Protein AF-A0A183B5T0-F1 (afdb_monomer_lite)

Structure (mmCIF, N/CA/C/O backbone):
data_AF-A0A183B5T0-F1
#
_entry.id   AF-A0A183B5T0-F1
#
loop_
_atom_site.group_PDB
_atom_site.id
_atom_site.type_symbol
_atom_site.label_atom_id
_atom_site.label_alt_id
_atom_site.label_comp_id
_atom_site.label_asym_id
_atom_site.label_entity_id
_atom_site.label_seq_id
_atom_site.pdbx_PDB_ins_code
_atom_site.Cartn_x
_atom_site.Cartn_y
_atom_site.Cartn_z
_atom_site.occupancy
_atom_site.B_iso_or_equiv
_atom_site.auth_seq_id
_atom_site.auth_comp_id
_atom_site.auth_asym_id
_atom_site.auth_atom_id
_atom_site.pdbx_PDB_model_num
ATOM 1 N N . MET A 1 1 ? 1.070 -14.745 -24.511 1.00 36.59 1 MET A N 1
ATOM 2 C CA . MET A 1 1 ? 0.886 -15.651 -23.360 1.00 36.59 1 MET A CA 1
ATOM 3 C C . MET A 1 1 ? 2.239 -15.768 -22.675 1.00 36.59 1 MET A C 1
ATOM 5 O O . MET A 1 1 ? 2.877 -16.801 -22.786 1.00 36.59 1 MET A O 1
ATOM 9 N N . ASP A 1 2 ? 2.691 -14.693 -22.028 1.00 43.62 2 ASP A N 1
ATOM 10 C CA . ASP A 1 2 ? 3.878 -14.719 -21.168 1.00 43.62 2 ASP A CA 1
ATOM 11 C C . ASP A 1 2 ? 3.382 -14.673 -19.729 1.00 43.62 2 ASP A C 1
ATOM 13 O O . ASP A 1 2 ? 3.328 -13.631 -19.083 1.00 43.62 2 ASP A O 1
ATOM 17 N N . GLY A 1 3 ? 2.918 -15.829 -19.260 1.00 41.84 3 GLY A N 1
ATOM 18 C CA . GLY A 1 3 ? 2.805 -16.056 -17.832 1.00 41.84 3 GLY A CA 1
ATOM 19 C C . GLY A 1 3 ? 4.224 -16.159 -17.301 1.00 41.84 3 GLY A C 1
ATOM 20 O O . GLY A 1 3 ? 4.906 -17.149 -17.567 1.00 41.84 3 GLY A O 1
ATOM 21 N N . VAL A 1 4 ? 4.679 -15.127 -16.592 1.00 45.50 4 VAL A N 1
ATOM 22 C CA . VAL A 1 4 ? 5.877 -15.221 -15.759 1.00 45.50 4 VAL A CA 1
ATOM 23 C C . VAL A 1 4 ? 5.687 -16.443 -14.869 1.00 45.50 4 VAL A C 1
ATOM 25 O O . VAL A 1 4 ? 4.744 -16.519 -14.082 1.00 45.50 4 VAL A O 1
ATOM 28 N N . ALA A 1 5 ? 6.551 -17.440 -15.046 1.00 46.00 5 ALA A N 1
ATOM 29 C CA . ALA A 1 5 ? 6.583 -18.592 -14.169 1.00 46.00 5 ALA A CA 1
ATOM 30 C C . ALA A 1 5 ? 6.748 -18.079 -12.731 1.00 46.00 5 ALA A C 1
ATOM 32 O O . ALA A 1 5 ? 7.731 -17.392 -12.438 1.00 46.00 5 ALA A O 1
ATOM 33 N N . MET A 1 6 ? 5.805 -18.426 -11.849 1.00 49.47 6 MET A N 1
ATOM 34 C CA . MET A 1 6 ? 5.835 -18.217 -10.390 1.00 49.47 6 MET A CA 1
ATOM 35 C C . MET A 1 6 ? 6.962 -19.043 -9.731 1.00 49.47 6 MET A C 1
ATOM 37 O O . MET A 1 6 ? 6.745 -19.830 -8.818 1.00 49.47 6 MET A O 1
ATOM 41 N N . GLY A 1 7 ? 8.173 -18.943 -10.271 1.00 45.94 7 GLY A N 1
ATOM 42 C CA . GLY A 1 7 ? 9.347 -19.738 -9.926 1.00 45.94 7 GLY A CA 1
ATOM 43 C C . GLY A 1 7 ? 10.667 -19.080 -10.331 1.00 45.94 7 GLY A C 1
ATOM 44 O O . GLY A 1 7 ? 11.726 -19.636 -10.054 1.00 45.94 7 GLY A O 1
ATOM 45 N N . SER A 1 8 ? 10.638 -17.897 -10.959 1.00 54.25 8 SER A N 1
ATOM 46 C CA . SER A 1 8 ? 11.842 -17.078 -11.089 1.00 54.25 8 SER A CA 1
ATOM 47 C C . SER A 1 8 ? 12.078 -16.325 -9.773 1.00 54.25 8 SER A C 1
ATOM 49 O O . SER A 1 8 ? 11.241 -15.496 -9.407 1.00 54.25 8 SER A O 1
ATOM 51 N N . PRO A 1 9 ? 13.211 -16.530 -9.073 1.00 57.84 9 PRO A N 1
ATOM 52 C CA . PRO A 1 9 ? 13.530 -15.808 -7.834 1.00 57.84 9 PRO A CA 1
ATOM 53 C C . PRO A 1 9 ? 13.698 -14.292 -8.046 1.00 57.84 9 PRO A C 1
ATOM 55 O O . PRO A 1 9 ? 13.857 -13.544 -7.087 1.00 57.84 9 PRO A O 1
ATOM 58 N N . LEU A 1 10 ? 13.678 -13.833 -9.303 1.00 66.62 10 LEU A N 1
ATOM 59 C CA . LEU A 1 10 ? 13.857 -12.436 -9.681 1.00 66.62 10 LEU A CA 1
ATOM 60 C C . LEU A 1 10 ? 12.557 -11.626 -9.684 1.00 66.62 10 LEU A C 1
ATOM 62 O O . LEU A 1 10 ? 12.643 -10.411 -9.582 1.00 66.62 10 LEU A O 1
ATOM 66 N N . GLY A 1 11 ? 11.380 -12.252 -9.795 1.00 72.31 11 GLY A N 1
ATOM 67 C CA . GLY A 1 11 ? 10.101 -11.526 -9.842 1.00 72.31 11 GLY A CA 1
ATOM 68 C C . GLY A 1 11 ? 9.856 -10.686 -8.580 1.00 72.31 11 GLY A C 1
ATOM 69 O O . GLY A 1 11 ? 9.790 -9.461 -8.686 1.00 72.31 11 GLY A O 1
ATOM 70 N N . PRO A 1 12 ? 9.839 -11.312 -7.387 1.00 71.69 12 PRO A N 1
ATOM 71 C CA . PRO A 1 12 ? 9.678 -10.596 -6.119 1.00 71.69 12 PRO A CA 1
ATOM 72 C C . PRO A 1 12 ? 10.800 -9.585 -5.847 1.00 71.69 12 PRO A C 1
ATOM 74 O O . PRO A 1 12 ? 10.547 -8.492 -5.355 1.00 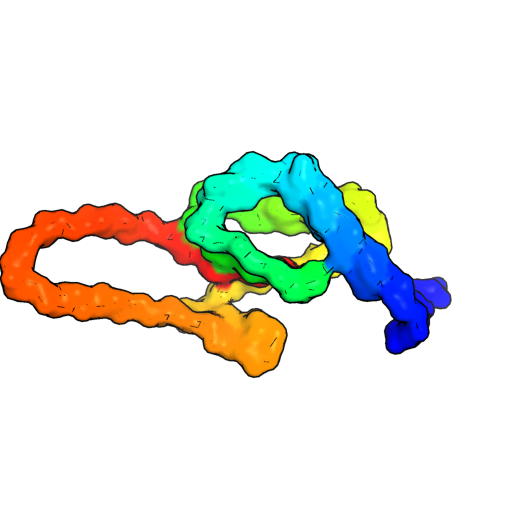71.69 12 PRO A O 1
ATOM 77 N N . LEU A 1 13 ? 12.045 -9.911 -6.220 1.00 77.81 13 LEU A N 1
ATOM 78 C CA . LEU A 1 13 ? 13.181 -8.997 -6.055 1.00 77.81 13 LEU A CA 1
ATOM 79 C C . LEU A 1 13 ? 13.030 -7.737 -6.918 1.00 77.81 13 LEU A C 1
ATOM 81 O O . LEU A 1 13 ? 13.326 -6.633 -6.469 1.00 77.81 13 LEU A O 1
ATOM 85 N N . LEU A 1 14 ? 12.593 -7.897 -8.167 1.00 76.56 14 LEU A N 1
ATOM 86 C CA . LEU A 1 14 ? 12.351 -6.771 -9.059 1.00 76.56 14 LEU A CA 1
ATOM 87 C C . LEU A 1 14 ? 11.190 -5.919 -8.545 1.00 76.56 14 LEU A C 1
ATOM 89 O O . LEU A 1 14 ? 11.346 -4.703 -8.489 1.00 76.56 14 LEU A O 1
ATOM 93 N N . ALA A 1 15 ? 10.084 -6.535 -8.115 1.00 76.19 15 ALA A N 1
ATOM 94 C CA . ALA A 1 15 ? 8.955 -5.824 -7.514 1.00 76.19 15 ALA A CA 1
ATOM 95 C C . ALA A 1 15 ? 9.394 -4.984 -6.299 1.00 76.19 15 ALA A C 1
ATOM 97 O O . ALA A 1 15 ? 9.116 -3.786 -6.255 1.00 76.19 15 ALA A O 1
ATOM 98 N N . ASP A 1 16 ? 10.185 -5.564 -5.390 1.00 81.25 16 ASP A N 1
ATOM 99 C CA . ASP A 1 16 ? 10.738 -4.864 -4.223 1.00 81.25 16 ASP A CA 1
ATOM 100 C C . ASP A 1 16 ? 11.617 -3.660 -4.621 1.00 81.25 16 ASP A C 1
ATOM 102 O O . ASP A 1 16 ? 11.469 -2.557 -4.086 1.00 81.25 16 ASP A O 1
ATOM 106 N N . ILE A 1 17 ? 12.492 -3.825 -5.621 1.00 83.38 17 ILE A N 1
ATOM 107 C CA . ILE A 1 17 ? 13.328 -2.729 -6.140 1.00 83.38 17 ILE A CA 1
ATOM 108 C C . ILE A 1 17 ? 12.470 -1.627 -6.785 1.00 83.38 17 ILE A C 1
ATOM 110 O O . ILE A 1 17 ? 12.769 -0.440 -6.615 1.00 83.38 17 ILE A O 1
ATOM 114 N N . PHE A 1 18 ? 11.418 -1.991 -7.523 1.00 80.81 18 PHE A N 1
ATOM 115 C CA . PHE A 1 18 ? 10.532 -1.031 -8.186 1.00 80.81 18 PHE A CA 1
ATOM 116 C C . PHE A 1 18 ? 9.737 -0.202 -7.179 1.00 80.81 18 PHE A C 1
ATOM 118 O O . PHE A 1 18 ? 9.750 1.030 -7.268 1.00 80.81 18 PHE A O 1
ATOM 125 N N . VAL A 1 19 ? 9.128 -0.852 -6.187 1.00 82.50 19 VAL A N 1
ATOM 126 C CA . VAL A 1 19 ? 8.409 -0.173 -5.102 1.00 82.50 19 VAL A CA 1
ATOM 127 C C . VAL A 1 19 ? 9.357 0.759 -4.342 1.00 82.50 19 VAL A C 1
ATOM 129 O O . VAL A 1 19 ? 9.068 1.947 -4.200 1.00 82.50 19 VAL A O 1
ATOM 132 N N . ALA A 1 20 ? 10.562 0.295 -3.990 1.00 86.19 20 ALA A N 1
ATOM 133 C CA . ALA A 1 20 ? 11.558 1.132 -3.317 1.00 86.19 20 ALA A CA 1
ATOM 134 C C . ALA A 1 20 ? 11.990 2.360 -4.146 1.00 86.19 20 ALA A C 1
ATOM 136 O O . ALA A 1 20 ? 12.306 3.420 -3.595 1.00 86.19 20 ALA A O 1
ATOM 137 N N . LYS A 1 21 ? 12.027 2.248 -5.479 1.00 86.31 21 LYS A N 1
ATOM 138 C CA . LYS A 1 21 ? 12.337 3.375 -6.373 1.00 86.31 21 LYS A CA 1
ATOM 139 C C . LYS A 1 21 ? 11.191 4.390 -6.416 1.00 86.31 21 LYS A C 1
ATOM 141 O O . LYS A 1 21 ? 11.452 5.597 -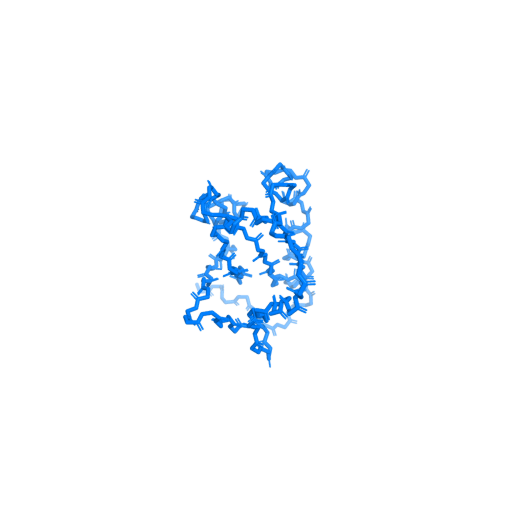6.412 1.00 86.31 21 LYS A O 1
ATOM 146 N N . LEU A 1 22 ? 9.947 3.920 -6.446 1.00 82.38 22 LEU A N 1
ATOM 147 C CA . LEU A 1 22 ? 8.749 4.760 -6.414 1.00 82.38 22 LEU A CA 1
ATOM 148 C C . LEU A 1 22 ? 8.634 5.566 -5.126 1.00 82.38 22 LEU A C 1
ATOM 150 O O . LEU A 1 22 ? 8.438 6.783 -5.175 1.00 82.38 22 LEU A O 1
ATOM 154 N N . GLU A 1 23 ? 8.829 4.895 -3.993 1.00 86.06 23 GLU A N 1
ATOM 155 C CA . GLU A 1 23 ? 8.840 5.499 -2.658 1.00 86.06 23 GLU A CA 1
ATOM 156 C C . GLU A 1 23 ? 9.818 6.670 -2.572 1.00 86.06 23 GLU A C 1
ATOM 158 O O . GLU A 1 23 ? 9.501 7.725 -2.033 1.00 86.06 23 GLU A O 1
ATOM 163 N N . ARG A 1 24 ? 11.011 6.503 -3.150 1.00 86.75 24 ARG A N 1
ATOM 164 C CA . ARG A 1 24 ? 12.070 7.523 -3.140 1.00 86.75 24 ARG A CA 1
ATOM 165 C C . ARG A 1 24 ? 11.887 8.619 -4.187 1.00 86.75 24 ARG A C 1
ATOM 167 O O . ARG A 1 24 ? 12.679 9.557 -4.210 1.00 86.75 24 ARG A O 1
ATOM 174 N N . SER A 1 25 ? 10.903 8.494 -5.075 1.00 85.06 25 SER A N 1
ATOM 175 C CA . SER A 1 25 ? 10.673 9.435 -6.171 1.00 85.06 25 SER A CA 1
ATOM 176 C C . SER A 1 25 ? 9.250 9.989 -6.131 1.00 85.06 25 SER A C 1
ATOM 178 O O . SER A 1 25 ? 8.974 10.884 -5.330 1.00 85.06 25 SER A O 1
ATOM 180 N N . LYS A 1 26 ? 8.351 9.465 -6.971 1.00 80.19 26 LYS A N 1
ATOM 181 C CA . LYS A 1 26 ? 6.995 9.985 -7.192 1.00 80.19 26 LYS A CA 1
ATOM 182 C C . LYS A 1 26 ? 6.127 9.959 -5.937 1.00 80.19 26 LYS A C 1
ATOM 184 O O . LYS A 1 26 ? 5.266 10.818 -5.795 1.00 80.19 26 LYS A O 1
ATOM 189 N N . LEU A 1 27 ? 6.360 9.002 -5.039 1.00 81.94 27 LEU A N 1
ATOM 190 C CA . LEU A 1 27 ? 5.539 8.816 -3.843 1.00 81.94 27 LEU A CA 1
ATOM 191 C C . LEU A 1 27 ? 6.142 9.420 -2.578 1.00 81.94 27 LEU A C 1
ATOM 193 O O . LEU A 1 27 ? 5.466 9.421 -1.559 1.00 81.94 27 LEU A O 1
ATOM 197 N N . SER A 1 28 ? 7.358 9.967 -2.627 1.00 86.00 28 SER A N 1
ATOM 198 C CA . SER A 1 28 ? 8.052 10.496 -1.440 1.00 86.00 28 SER A CA 1
ATOM 199 C C . SER A 1 28 ? 7.195 11.494 -0.652 1.00 86.00 28 SER A C 1
ATOM 201 O O . SER A 1 28 ? 6.895 11.271 0.517 1.00 86.00 28 SER A O 1
ATOM 203 N N . GLN A 1 29 ? 6.704 12.535 -1.327 1.00 84.25 29 GLN A N 1
ATOM 204 C CA . GLN A 1 29 ? 5.844 13.559 -0.723 1.00 84.25 29 GLN A CA 1
ATOM 205 C C . GLN A 1 29 ? 4.492 13.005 -0.272 1.00 84.25 29 GLN A C 1
ATOM 207 O O . GLN A 1 29 ? 3.956 13.426 0.749 1.00 84.25 29 GLN A O 1
ATOM 212 N N . THR A 1 30 ? 3.926 12.063 -1.030 1.00 82.75 30 THR A N 1
ATOM 213 C CA . THR A 1 30 ? 2.660 11.427 -0.663 1.00 82.75 30 THR A CA 1
ATOM 214 C C . THR A 1 30 ? 2.825 10.609 0.610 1.00 82.75 30 THR A C 1
ATOM 216 O O . THR A 1 30 ? 2.015 10.757 1.514 1.00 82.75 30 THR A O 1
ATOM 219 N N . ILE A 1 31 ? 3.888 9.806 0.709 1.00 84.75 31 ILE A N 1
ATOM 220 C CA . ILE A 1 31 ? 4.197 8.958 1.866 1.00 84.75 31 ILE A CA 1
ATOM 221 C C . ILE A 1 31 ? 4.434 9.801 3.119 1.00 84.75 31 ILE A C 1
ATOM 223 O O . ILE A 1 31 ? 3.938 9.444 4.184 1.00 84.75 31 ILE A O 1
ATOM 227 N N . GLU A 1 32 ? 5.123 10.936 2.995 1.00 85.31 32 GLU A N 1
ATOM 228 C CA . GLU A 1 32 ? 5.307 11.892 4.097 1.00 85.31 32 GLU A CA 1
ATOM 229 C C . GLU A 1 32 ? 3.980 12.468 4.622 1.00 85.31 32 GLU A C 1
ATOM 231 O O . GLU A 1 32 ? 3.883 12.818 5.799 1.00 85.31 32 GLU A O 1
ATOM 236 N N . GLY A 1 33 ? 2.954 12.555 3.769 1.00 82.62 33 GLY A N 1
ATOM 237 C CA . GLY A 1 33 ? 1.608 12.999 4.133 1.00 82.62 33 GLY A CA 1
ATOM 238 C C . GLY A 1 33 ? 0.721 11.917 4.757 1.00 82.62 33 GLY A C 1
ATOM 239 O O . GLY A 1 33 ? -0.335 12.240 5.310 1.00 82.62 33 GLY A O 1
ATOM 240 N N . LEU A 1 34 ? 1.124 10.644 4.694 1.00 84.88 34 LEU A N 1
ATOM 241 C CA . LEU A 1 34 ? 0.362 9.534 5.264 1.00 84.88 34 LEU A CA 1
ATOM 242 C C . LEU A 1 34 ? 0.505 9.509 6.786 1.00 84.88 34 LEU A C 1
ATOM 244 O O . LEU A 1 34 ? 1.578 9.726 7.344 1.00 84.88 34 LEU A O 1
ATOM 248 N N . ALA A 1 35 ? -0.578 9.155 7.478 1.00 86.06 35 ALA A N 1
ATOM 249 C CA . ALA A 1 35 ? -0.530 8.936 8.921 1.00 86.06 35 ALA A CA 1
ATOM 250 C C . ALA A 1 35 ? 0.316 7.702 9.275 1.00 86.06 35 ALA A C 1
ATOM 252 O O . ALA A 1 35 ? 0.920 7.637 10.347 1.00 86.06 35 ALA A O 1
ATOM 253 N N . HIS A 1 36 ? 0.345 6.712 8.381 1.00 87.38 36 HIS A N 1
ATOM 254 C CA . HIS A 1 36 ? 1.196 5.539 8.504 1.00 87.38 36 HIS A CA 1
ATOM 255 C C . HIS A 1 36 ? 1.504 4.944 7.130 1.00 87.38 36 HIS A C 1
ATOM 257 O O . HIS A 1 36 ? 0.632 4.910 6.263 1.00 87.38 36 HIS A O 1
ATOM 263 N N . TYR A 1 37 ? 2.714 4.417 6.969 1.00 89.56 37 TYR A N 1
ATOM 264 C CA . TYR A 1 37 ? 3.152 3.685 5.788 1.00 89.56 37 TYR A CA 1
ATOM 265 C C . TYR A 1 37 ? 4.053 2.525 6.216 1.00 89.56 37 TYR A C 1
ATOM 267 O O . TYR A 1 37 ? 4.980 2.709 7.008 1.00 89.56 37 TYR A O 1
ATOM 275 N N . SER A 1 38 ? 3.779 1.333 5.702 1.00 88.56 38 SER A N 1
ATOM 276 C CA . SER A 1 38 ? 4.569 0.126 5.910 1.00 88.56 38 SER A CA 1
ATOM 277 C C . SER A 1 38 ? 4.474 -0.760 4.674 1.00 88.56 38 SER A C 1
ATOM 279 O O . SER A 1 38 ? 3.508 -0.676 3.919 1.00 88.56 38 SER A O 1
ATOM 281 N N . ARG A 1 39 ? 5.471 -1.616 4.464 1.00 88.25 39 ARG A N 1
ATOM 282 C CA . ARG A 1 39 ? 5.500 -2.537 3.330 1.00 88.25 39 ARG A CA 1
ATOM 283 C C . ARG A 1 39 ? 6.101 -3.878 3.711 1.00 88.25 39 ARG A C 1
ATOM 285 O O . ARG A 1 39 ? 7.014 -3.941 4.539 1.00 88.25 39 ARG A O 1
ATOM 292 N N . TYR A 1 40 ? 5.624 -4.925 3.061 1.00 86.06 40 TYR A N 1
ATOM 293 C CA . TYR A 1 40 ? 6.148 -6.276 3.123 1.00 86.06 40 TYR A CA 1
ATOM 294 C C . TYR A 1 40 ? 6.373 -6.766 1.690 1.00 86.06 40 TYR A C 1
ATOM 296 O O . TYR A 1 40 ? 5.432 -7.154 1.020 1.00 86.06 40 TYR A O 1
ATOM 304 N N . MET A 1 41 ? 7.620 -6.723 1.211 1.00 82.88 41 MET A N 1
ATOM 305 C CA . MET A 1 41 ? 7.944 -6.940 -0.208 1.00 82.88 41 MET A CA 1
ATOM 306 C C . MET A 1 41 ? 7.120 -6.013 -1.124 1.00 82.88 41 MET A C 1
ATOM 308 O O . MET A 1 41 ? 7.336 -4.798 -1.095 1.00 82.88 41 MET A O 1
ATOM 312 N N . ASP A 1 42 ? 6.217 -6.582 -1.913 1.00 79.31 42 ASP A N 1
ATOM 313 C CA . ASP A 1 42 ? 5.281 -5.936 -2.830 1.00 79.31 42 ASP A CA 1
ATOM 314 C C . ASP A 1 42 ? 3.967 -5.494 -2.163 1.00 79.31 42 ASP A C 1
ATOM 316 O O . ASP A 1 42 ? 3.322 -4.575 -2.664 1.00 79.31 42 ASP A O 1
ATOM 320 N N . ASP A 1 43 ? 3.617 -6.046 -0.997 1.00 85.75 43 ASP A N 1
ATOM 321 C CA . ASP A 1 43 ? 2.434 -5.650 -0.232 1.00 85.75 43 ASP A CA 1
ATOM 322 C C . ASP A 1 43 ? 2.656 -4.335 0.522 1.00 85.75 43 ASP A C 1
ATOM 324 O O . ASP A 1 43 ? 3.519 -4.225 1.399 1.00 85.75 43 ASP A O 1
ATOM 328 N N . ILE A 1 44 ? 1.818 -3.336 0.261 1.00 89.00 44 ILE A N 1
ATOM 329 C CA . ILE A 1 44 ? 1.894 -2.026 0.915 1.00 89.00 44 ILE A CA 1
ATOM 330 C C . ILE A 1 44 ? 0.687 -1.843 1.822 1.00 89.00 44 ILE A C 1
ATOM 332 O O . ILE A 1 44 ? -0.451 -2.091 1.432 1.00 89.00 44 ILE A O 1
ATOM 336 N N . PHE A 1 45 ? 0.934 -1.343 3.025 1.00 90.44 45 PHE A N 1
ATOM 337 C CA . PHE A 1 45 ? -0.075 -0.972 4.002 1.00 90.44 45 PHE A CA 1
ATOM 338 C C . PHE A 1 45 ? 0.078 0.500 4.368 1.00 90.44 45 PHE A C 1
ATOM 340 O O . PHE A 1 45 ? 1.154 0.947 4.774 1.00 90.44 45 PHE A O 1
ATOM 347 N N . CYS A 1 46 ? -1.004 1.266 4.290 1.00 90.06 46 CYS A N 1
ATOM 348 C CA . CYS A 1 46 ? -0.980 2.646 4.737 1.00 90.06 46 CYS A CA 1
ATOM 349 C C . CYS A 1 46 ? -2.279 3.105 5.394 1.00 90.06 46 CYS A C 1
ATOM 351 O O . CYS A 1 46 ? -3.364 2.558 5.195 1.00 90.06 46 CYS A O 1
ATOM 353 N N . VAL A 1 47 ? -2.142 4.148 6.206 1.00 88.38 47 VAL A N 1
ATOM 354 C CA . VAL A 1 47 ? -3.261 4.883 6.788 1.00 88.38 47 VAL A CA 1
ATOM 355 C C . VAL A 1 47 ? -3.190 6.294 6.246 1.00 88.38 47 VAL A C 1
ATOM 357 O O . VAL A 1 47 ? -2.196 6.996 6.441 1.00 88.38 47 VAL A O 1
ATOM 360 N N . THR A 1 48 ? -4.249 6.708 5.568 1.00 86.50 48 THR A N 1
ATOM 361 C CA . THR A 1 48 ? -4.327 8.012 4.919 1.00 86.50 48 THR A CA 1
ATOM 362 C C . THR A 1 48 ? -5.551 8.779 5.384 1.00 86.50 48 THR A C 1
ATOM 364 O O . THR A 1 48 ? -6.525 8.177 5.826 1.00 86.50 48 THR A O 1
ATOM 367 N N . ASP A 1 49 ? -5.526 10.106 5.333 1.00 80.81 49 ASP A N 1
ATOM 368 C CA . ASP A 1 49 ? -6.742 10.893 5.521 1.00 80.81 49 ASP A CA 1
ATOM 369 C C . ASP A 1 49 ? -7.559 10.958 4.219 1.00 80.81 49 ASP A C 1
ATOM 371 O O . ASP A 1 49 ? -7.072 10.647 3.133 1.00 80.81 49 ASP A O 1
ATOM 375 N N . ARG A 1 50 ? -8.823 11.392 4.296 1.00 66.44 50 ARG A N 1
ATOM 376 C CA . ARG A 1 50 ? -9.661 11.574 3.092 1.00 66.44 50 ARG A CA 1
ATOM 377 C C . ARG A 1 50 ? -9.121 12.603 2.081 1.00 66.44 50 ARG A C 1
ATOM 379 O O . ARG A 1 50 ? -9.751 12.782 1.043 1.00 66.44 50 ARG A O 1
ATOM 386 N N . LYS A 1 51 ? -8.034 13.328 2.377 1.00 63.09 51 LYS A N 1
ATOM 387 C CA . LYS A 1 51 ? -7.481 14.346 1.469 1.00 63.09 51 LYS A CA 1
ATOM 388 C C . LYS A 1 51 ? -6.576 13.744 0.405 1.00 63.09 51 LYS A C 1
ATOM 390 O O . LYS A 1 51 ? -6.416 14.356 -0.646 1.00 63.09 51 LYS A O 1
ATOM 395 N N . HIS A 1 52 ? -5.989 12.582 0.669 1.00 68.25 52 HIS A N 1
ATOM 396 C CA . HIS A 1 52 ? -5.160 11.910 -0.316 1.00 68.25 52 HIS A CA 1
ATOM 397 C C . HIS A 1 52 ? -6.039 11.131 -1.289 1.00 68.25 52 HIS A C 1
ATOM 399 O O . HIS A 1 52 ? -6.863 10.305 -0.890 1.00 68.25 52 HIS A O 1
ATOM 405 N N . ASP A 1 53 ? -5.843 11.385 -2.579 1.00 80.38 53 ASP A N 1
ATOM 406 C CA . ASP A 1 53 ? -6.515 10.636 -3.626 1.00 80.38 53 ASP A CA 1
ATOM 407 C C . ASP A 1 53 ? -5.859 9.254 -3.767 1.00 80.38 53 ASP A C 1
ATOM 409 O O . ASP A 1 53 ? -4.809 9.082 -4.387 1.00 80.38 53 ASP A O 1
ATOM 413 N N . ILE A 1 54 ? -6.487 8.252 -3.150 1.00 83.88 54 ILE A N 1
ATOM 414 C CA . ILE A 1 54 ? -6.062 6.849 -3.203 1.00 83.88 54 ILE A CA 1
ATOM 415 C C . ILE A 1 54 ? -5.938 6.364 -4.658 1.00 83.88 54 ILE A C 1
ATOM 417 O O . ILE A 1 54 ? -5.037 5.583 -4.964 1.00 83.88 54 ILE A O 1
ATOM 421 N N . GLN A 1 55 ? -6.803 6.839 -5.563 1.00 85.31 55 GLN A N 1
ATOM 422 C CA . GLN A 1 55 ? -6.744 6.472 -6.980 1.00 85.31 55 GLN A CA 1
ATOM 423 C C . GLN A 1 55 ? -5.545 7.116 -7.670 1.00 85.31 55 GLN A C 1
ATOM 425 O O . GLN A 1 55 ? -4.900 6.479 -8.496 1.00 85.31 55 GLN A O 1
ATOM 430 N N . GLN A 1 56 ? -5.189 8.346 -7.298 1.00 84.06 56 GLN A N 1
ATOM 431 C CA . GLN A 1 56 ? -3.966 8.972 -7.793 1.00 84.06 56 GLN A CA 1
ATOM 432 C C . GLN A 1 56 ? -2.725 8.179 -7.365 1.00 84.06 56 GLN A C 1
ATOM 434 O O . GLN A 1 56 ? -1.849 7.935 -8.190 1.00 84.06 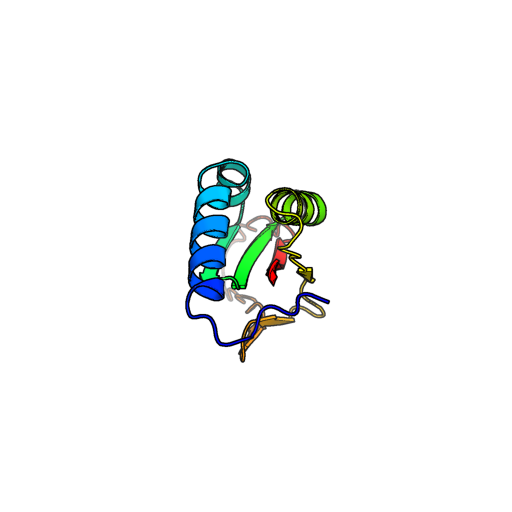56 GLN A O 1
ATOM 439 N N . ILE A 1 57 ? -2.666 7.735 -6.106 1.00 82.06 57 ILE A N 1
ATOM 440 C CA . ILE A 1 57 ? -1.566 6.898 -5.607 1.00 82.06 57 ILE A CA 1
ATOM 441 C C . ILE A 1 57 ? -1.499 5.582 -6.393 1.00 82.06 57 ILE A C 1
ATOM 443 O O . ILE A 1 57 ? -0.430 5.217 -6.876 1.00 82.06 57 ILE A O 1
ATOM 447 N N . LEU A 1 58 ? -2.640 4.912 -6.584 1.00 86.88 58 LEU A N 1
ATOM 448 C CA . LEU A 1 58 ? -2.740 3.688 -7.384 1.00 86.88 58 LEU A CA 1
ATOM 449 C C . LEU A 1 58 ? -2.235 3.890 -8.819 1.00 86.88 58 LEU A C 1
ATOM 451 O O . LEU A 1 58 ? -1.477 3.073 -9.335 1.00 86.88 58 LEU A O 1
ATOM 455 N N . ASN A 1 59 ? -2.632 4.990 -9.457 1.00 86.44 59 ASN A N 1
ATOM 456 C CA . ASN A 1 59 ? -2.201 5.308 -10.814 1.00 86.44 59 ASN A CA 1
ATOM 457 C C . ASN A 1 59 ? -0.686 5.519 -10.878 1.00 86.44 59 ASN A C 1
ATOM 459 O O . ASN A 1 59 ? -0.050 4.998 -11.785 1.00 86.44 59 ASN A O 1
ATOM 463 N N . LEU A 1 60 ? -0.088 6.197 -9.893 1.00 83.06 60 LEU A N 1
ATOM 464 C CA . LEU A 1 60 ? 1.367 6.373 -9.833 1.00 83.06 60 LEU A CA 1
ATOM 465 C C . LEU A 1 60 ? 2.112 5.036 -9.715 1.00 83.06 60 LEU A C 1
ATOM 467 O O . LEU A 1 60 ? 3.171 4.889 -10.323 1.00 83.06 60 LEU A O 1
ATOM 471 N N . PHE A 1 61 ? 1.560 4.069 -8.975 1.00 80.94 61 PHE A N 1
ATOM 472 C CA . PHE A 1 61 ? 2.098 2.707 -8.914 1.00 80.94 61 PHE A CA 1
ATOM 473 C C . PHE A 1 61 ? 2.004 1.990 -10.269 1.00 80.94 61 PHE A C 1
ATOM 475 O O . PHE A 1 61 ? 2.991 1.422 -10.738 1.00 80.94 61 PHE A O 1
ATOM 482 N N . ASN A 1 62 ? 0.846 2.072 -10.926 1.00 84.19 62 ASN A N 1
ATOM 483 C CA . ASN A 1 62 ? 0.586 1.421 -12.214 1.00 84.19 62 ASN A CA 1
ATOM 484 C C . ASN A 1 62 ? 1.297 2.082 -13.410 1.00 84.19 62 ASN A C 1
ATOM 486 O O . ASN A 1 62 ? 1.535 1.439 -14.431 1.00 84.19 62 ASN A O 1
ATOM 490 N N . GLU A 1 63 ? 1.672 3.357 -13.304 1.00 82.56 63 GLU A N 1
ATOM 491 C CA . GLU A 1 63 ? 2.384 4.089 -14.358 1.00 82.56 63 GLU A CA 1
ATOM 492 C C . GLU A 1 63 ? 3.858 3.689 -14.506 1.00 82.56 63 GLU A C 1
ATOM 494 O O . GLU A 1 63 ? 4.476 4.011 -15.522 1.00 82.56 63 GLU A O 1
ATOM 499 N N . GLU A 1 64 ? 4.461 3.024 -13.517 1.00 74.19 64 GLU A N 1
ATOM 500 C CA . GLU A 1 64 ? 5.893 2.713 -13.587 1.00 74.19 64 GLU A CA 1
ATOM 501 C C . GLU A 1 64 ? 6.241 1.629 -14.590 1.00 74.19 64 GLU A C 1
ATOM 503 O O . GLU A 1 64 ? 7.290 1.711 -15.236 1.00 74.19 64 GLU A O 1
ATOM 508 N N . HIS A 1 65 ? 5.415 0.587 -14.692 1.00 71.31 65 HIS A N 1
ATOM 509 C CA . HIS A 1 65 ? 5.717 -0.523 -15.577 1.00 71.31 65 HIS A CA 1
ATOM 510 C C . HIS A 1 65 ? 4.446 -1.221 -16.079 1.00 71.31 65 HIS A C 1
ATOM 512 O O . HIS A 1 65 ? 3.674 -1.710 -15.263 1.00 71.31 65 HIS A O 1
ATOM 518 N N . PRO A 1 66 ? 4.273 -1.407 -17.403 1.00 71.25 66 PRO A N 1
ATOM 519 C CA . PRO A 1 66 ? 3.084 -2.048 -17.982 1.00 71.25 66 PRO A CA 1
ATOM 520 C C . PRO A 1 66 ? 2.819 -3.492 -17.530 1.00 71.25 66 PRO A C 1
ATOM 522 O O . PRO A 1 66 ? 1.760 -4.039 -17.812 1.00 71.25 66 PRO A O 1
ATOM 525 N N . SER A 1 67 ? 3.808 -4.142 -16.913 1.00 72.31 67 SER A N 1
ATOM 526 C CA . SER A 1 67 ? 3.698 -5.514 -16.389 1.00 72.31 67 SER A CA 1
ATOM 527 C C . SER A 1 67 ? 3.473 -5.581 -14.877 1.00 72.31 67 SER A C 1
ATOM 529 O O . SER A 1 67 ? 3.406 -6.686 -14.347 1.00 72.31 67 SER A O 1
ATOM 531 N N . LEU A 1 68 ? 3.417 -4.438 -14.188 1.00 72.00 68 LEU A N 1
ATOM 532 C CA . LEU A 1 68 ? 3.063 -4.347 -12.774 1.00 72.00 68 LEU A CA 1
ATOM 533 C C . LEU A 1 68 ? 1.664 -3.742 -12.692 1.00 72.00 68 LEU A C 1
ATOM 535 O O . LEU A 1 68 ? 1.466 -2.591 -13.067 1.00 72.00 68 LEU A O 1
ATOM 539 N N . GLU A 1 69 ? 0.704 -4.537 -12.238 1.00 80.12 69 GLU A N 1
ATOM 540 C CA . GLU A 1 69 ? -0.664 -4.088 -12.006 1.00 80.12 69 GLU A CA 1
ATOM 541 C C . GLU A 1 69 ? -0.932 -4.162 -10.508 1.00 80.12 69 GLU A C 1
ATOM 543 O O . GLU A 1 69 ? -1.226 -5.223 -9.965 1.00 80.12 69 GLU A O 1
ATOM 548 N N . PHE A 1 70 ? -0.789 -3.017 -9.854 1.00 83.56 70 PHE A N 1
ATOM 549 C CA . PHE A 1 70 ? -1.211 -2.815 -8.487 1.00 83.56 70 PHE A CA 1
ATOM 550 C C . PHE A 1 70 ? -2.724 -2.643 -8.432 1.00 83.56 70 PHE A C 1
ATOM 552 O O . PHE A 1 70 ? -3.353 -1.962 -9.252 1.00 83.56 70 PHE A O 1
ATOM 559 N N . THR A 1 71 ? -3.297 -3.210 -7.387 1.00 87.56 71 THR A N 1
ATOM 560 C CA . THR A 1 71 ? -4.690 -3.095 -6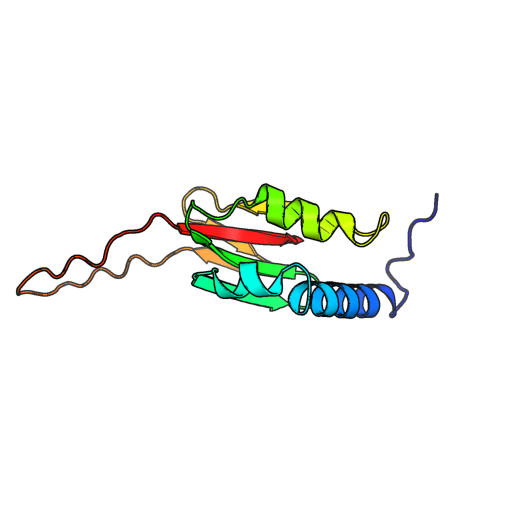.990 1.00 87.56 71 THR A CA 1
ATOM 561 C C . THR A 1 71 ? -4.763 -2.449 -5.619 1.00 87.56 71 THR A C 1
ATOM 563 O O . THR A 1 71 ? -3.843 -2.556 -4.813 1.00 87.56 71 THR A O 1
ATOM 566 N N . VAL A 1 72 ? -5.866 -1.758 -5.336 1.00 89.69 72 VAL A N 1
ATOM 567 C CA . VAL A 1 72 ? -6.074 -1.117 -4.038 1.00 89.69 72 VAL A CA 1
ATOM 568 C C . VAL A 1 72 ? -7.249 -1.740 -3.306 1.00 89.69 72 VAL A C 1
ATOM 570 O O . VAL A 1 72 ? -8.321 -1.949 -3.880 1.00 89.69 72 VAL A O 1
ATOM 573 N N . LYS A 1 73 ? -7.066 -2.004 -2.015 1.00 90.12 73 LYS A N 1
ATOM 574 C CA . LYS A 1 73 ? -8.140 -2.374 -1.097 1.00 90.12 73 LYS A CA 1
ATOM 575 C C . LYS A 1 73 ? -8.270 -1.294 -0.044 1.00 90.12 73 LYS A C 1
ATOM 577 O O . LYS A 1 73 ? -7.305 -0.929 0.617 1.00 90.12 73 LYS A O 1
ATOM 582 N N . VAL A 1 74 ? -9.485 -0.798 0.113 1.00 89.00 74 VAL A N 1
ATOM 583 C CA . VAL A 1 74 ? -9.850 0.109 1.199 1.00 89.00 74 VAL A CA 1
ATOM 584 C C . VAL A 1 74 ? -10.627 -0.705 2.222 1.00 89.00 74 VAL A C 1
ATOM 586 O O . VAL A 1 74 ? -11.369 -1.619 1.853 1.00 89.00 74 VAL A O 1
ATOM 589 N N . GLU A 1 75 ? -10.434 -0.413 3.503 1.00 88.25 75 GLU A N 1
ATOM 590 C CA . GLU A 1 75 ? -11.156 -1.112 4.563 1.00 88.25 75 GLU A CA 1
ATOM 591 C C . GLU A 1 75 ? -12.678 -1.054 4.357 1.00 88.25 75 GLU A C 1
ATOM 593 O O . GLU A 1 75 ? -13.231 -0.123 3.764 1.00 88.25 75 GLU A O 1
ATOM 598 N N . THR A 1 76 ? -13.377 -2.054 4.876 1.00 87.12 76 THR A N 1
ATOM 599 C CA . THR A 1 76 ? -14.839 -2.095 4.884 1.00 87.12 76 THR A CA 1
ATOM 600 C C . THR A 1 76 ? -15.290 -2.486 6.281 1.00 87.12 76 THR A C 1
ATOM 602 O O . THR A 1 76 ? -14.808 -3.473 6.829 1.00 87.12 76 THR A O 1
ATOM 605 N N . ASN A 1 77 ? -16.214 -1.718 6.865 1.00 86.56 77 ASN A N 1
ATOM 606 C CA . ASN A 1 77 ? -16.639 -1.880 8.263 1.00 86.56 77 ASN A CA 1
ATOM 607 C C . ASN A 1 77 ? -15.456 -1.855 9.255 1.00 86.56 77 ASN A C 1
ATOM 609 O O . ASN A 1 77 ? -15.363 -2.721 10.121 1.00 86.56 77 ASN A O 1
ATOM 613 N N . ASP A 1 78 ? -14.535 -0.896 9.088 1.00 85.19 78 ASP A N 1
ATOM 614 C CA . ASP A 1 78 ? -13.337 -0.700 9.929 1.00 85.19 78 ASP A CA 1
ATOM 615 C C . ASP A 1 78 ? -12.360 -1.891 9.967 1.00 85.19 78 ASP A C 1
ATOM 617 O O . ASP A 1 78 ? -11.518 -1.990 10.867 1.00 85.19 78 ASP A O 1
ATOM 621 N N . ILE A 1 79 ? -12.472 -2.801 8.993 1.00 85.88 79 ILE A N 1
ATOM 622 C CA . ILE A 1 79 ? -11.633 -3.991 8.854 1.00 85.88 79 ILE A CA 1
ATOM 623 C C . ILE A 1 79 ? -11.007 -4.016 7.456 1.00 85.88 79 ILE A C 1
ATOM 625 O O . ILE A 1 79 ? -11.694 -3.871 6.442 1.00 85.88 79 ILE A O 1
ATOM 629 N N . LEU A 1 80 ? -9.699 -4.257 7.400 1.00 91.06 80 LEU A N 1
ATOM 630 C CA . LEU A 1 80 ? -8.944 -4.522 6.181 1.00 91.06 80 LEU A CA 1
ATOM 631 C C . LEU A 1 80 ? -8.249 -5.883 6.292 1.00 91.06 80 LEU A C 1
ATOM 633 O O . LEU A 1 80 ? -7.550 -6.150 7.265 1.00 91.06 80 LEU A O 1
ATOM 637 N N . ALA A 1 81 ? -8.411 -6.736 5.283 1.00 89.19 81 ALA A N 1
ATOM 638 C CA . ALA A 1 81 ? -7.595 -7.939 5.150 1.00 89.19 81 ALA A CA 1
ATOM 639 C C . ALA A 1 81 ? -6.236 -7.571 4.534 1.00 89.19 81 ALA A C 1
ATOM 641 O O . ALA A 1 81 ? -6.194 -7.021 3.430 1.00 89.19 81 ALA A O 1
ATOM 642 N N . PHE A 1 82 ? -5.147 -7.874 5.238 1.00 87.19 82 PHE A N 1
ATOM 643 C CA . PHE A 1 82 ? -3.773 -7.610 4.816 1.00 87.19 82 PHE A CA 1
ATOM 644 C C . PHE A 1 82 ? -2.894 -8.825 5.125 1.00 87.19 82 PHE A C 1
ATOM 646 O O . PHE A 1 82 ? -2.832 -9.257 6.279 1.00 87.19 82 PHE A O 1
ATOM 653 N N . LEU A 1 83 ? -2.225 -9.374 4.104 1.00 86.56 83 LEU A N 1
ATOM 654 C CA . LEU A 1 83 ? -1.574 -10.689 4.173 1.00 86.56 83 LEU A CA 1
ATOM 655 C C . LEU A 1 83 ? -2.566 -11.746 4.713 1.00 86.56 83 LEU A C 1
ATOM 657 O O . LEU A 1 83 ? -3.721 -11.790 4.289 1.00 86.56 83 LEU A O 1
ATOM 661 N N . ASP A 1 84 ? -2.147 -12.539 5.700 1.00 87.88 84 ASP A N 1
ATOM 662 C CA . ASP A 1 84 ? -2.979 -13.525 6.400 1.00 87.88 84 ASP A CA 1
ATOM 663 C C . ASP A 1 84 ? -3.632 -12.964 7.682 1.00 87.88 84 ASP A C 1
ATOM 665 O O . ASP A 1 84 ? -4.035 -13.718 8.573 1.00 87.88 84 ASP A O 1
ATOM 669 N N . ALA A 1 85 ? -3.724 -11.635 7.815 1.00 86.69 85 ALA A N 1
ATOM 670 C CA . ALA A 1 85 ? -4.240 -10.966 9.006 1.00 86.69 85 ALA A CA 1
ATOM 671 C C . ALA A 1 85 ? -5.419 -10.027 8.704 1.00 86.69 85 ALA A C 1
ATOM 673 O O . ALA A 1 85 ? -5.495 -9.367 7.668 1.00 86.69 85 ALA A O 1
ATOM 674 N N . ALA A 1 86 ? -6.341 -9.925 9.664 1.00 89.38 86 ALA A N 1
ATOM 675 C CA . ALA A 1 86 ? -7.367 -8.889 9.679 1.00 89.38 86 ALA A CA 1
ATOM 676 C C . ALA A 1 86 ? -6.879 -7.708 10.528 1.00 89.38 86 ALA A C 1
ATOM 678 O O . ALA A 1 86 ? -6.597 -7.858 11.719 1.00 89.38 86 ALA A O 1
ATOM 679 N N . VAL A 1 87 ? -6.789 -6.534 9.915 1.00 87.06 87 VAL A N 1
ATOM 680 C CA . VAL A 1 87 ? -6.404 -5.281 10.561 1.00 87.06 87 VAL A CA 1
ATOM 681 C C . VAL A 1 87 ? -7.666 -4.483 10.853 1.00 87.06 87 VAL A C 1
ATOM 683 O O . VAL A 1 87 ? -8.448 -4.208 9.949 1.00 87.06 87 VAL A O 1
ATOM 686 N N . SER A 1 88 ? -7.864 -4.097 12.111 1.00 87.81 88 SER A N 1
ATOM 687 C CA . SER A 1 88 ? -8.987 -3.256 12.531 1.00 87.81 88 SER A CA 1
ATOM 688 C C . SER A 1 88 ? -8.524 -2.136 13.445 1.00 87.81 88 SER A C 1
ATOM 690 O O . SER A 1 88 ? -7.596 -2.313 14.242 1.00 87.81 88 SER A O 1
ATOM 692 N N . ARG A 1 89 ? -9.219 -1.003 13.405 1.00 78.50 89 ARG A N 1
ATOM 693 C CA . ARG A 1 89 ? -8.949 0.104 14.326 1.00 78.50 89 ARG A CA 1
ATOM 694 C C . ARG A 1 89 ? -9.443 -0.249 15.717 1.00 78.50 89 ARG A C 1
ATOM 696 O O . ARG A 1 89 ? -10.590 -0.644 15.902 1.00 78.50 89 ARG A O 1
ATOM 703 N N . LYS A 1 90 ? -8.595 -0.043 16.720 1.00 73.81 90 LYS A N 1
ATOM 704 C CA . LYS A 1 90 ? -9.045 -0.052 18.108 1.00 73.81 90 LYS A CA 1
ATOM 705 C C . LYS A 1 90 ? -9.425 1.370 18.484 1.00 73.81 90 LYS A C 1
ATOM 707 O O . LYS A 1 90 ? -8.556 2.238 18.534 1.00 73.81 90 LYS A O 1
ATOM 712 N N . GLU A 1 91 ? -10.704 1.610 18.753 1.00 63.84 91 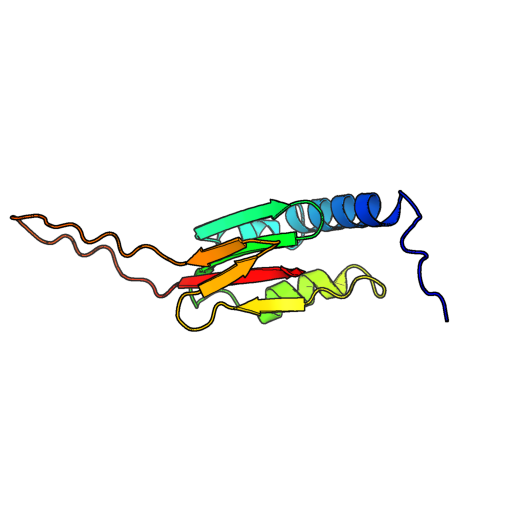GLU A N 1
ATOM 713 C CA . GLU A 1 91 ? -11.118 2.876 19.347 1.00 63.84 91 GLU A CA 1
ATOM 714 C C . GLU A 1 91 ? -10.436 2.986 20.721 1.00 63.84 91 GLU A C 1
ATOM 716 O O . GLU A 1 91 ? -10.667 2.174 21.623 1.00 63.84 91 GLU A O 1
ATOM 721 N N . LEU A 1 92 ? -9.518 3.941 20.878 1.00 53.53 92 LEU A N 1
ATOM 722 C CA . LEU A 1 92 ? -8.957 4.248 22.186 1.00 53.53 92 LEU A CA 1
ATOM 723 C C . LEU A 1 92 ? -10.044 4.979 22.972 1.00 53.53 92 LEU A C 1
ATOM 725 O O . LEU A 1 92 ? -10.162 6.200 22.914 1.00 53.53 92 LEU A O 1
ATOM 729 N N . THR A 1 93 ? -10.868 4.231 23.707 1.00 50.16 93 THR A N 1
ATOM 730 C CA . THR A 1 93 ? -11.789 4.827 24.674 1.00 50.16 93 THR A CA 1
ATOM 731 C C . THR A 1 93 ? -10.965 5.412 25.821 1.00 50.16 93 THR A C 1
ATOM 733 O O . THR A 1 93 ? -10.696 4.752 26.827 1.00 50.16 93 THR A O 1
ATOM 736 N N . TYR A 1 94 ? -10.540 6.667 25.688 1.00 46.47 94 TYR A N 1
ATOM 737 C CA . TYR A 1 94 ? -9.970 7.414 26.800 1.00 46.47 94 TYR A CA 1
ATOM 738 C C . TYR A 1 94 ? -11.085 7.681 27.821 1.00 46.47 94 TYR A C 1
ATOM 740 O O . TYR A 1 94 ? -11.832 8.653 27.714 1.00 46.47 94 TYR A O 1
ATOM 748 N N . ARG A 1 95 ? -11.220 6.820 28.837 1.00 50.06 95 ARG A N 1
ATOM 749 C CA . ARG A 1 95 ? -11.971 7.156 30.057 1.00 50.06 95 ARG A CA 1
ATOM 750 C C . ARG A 1 95 ? -11.142 8.146 30.879 1.00 50.06 95 ARG A C 1
ATOM 752 O O . ARG A 1 95 ? -10.493 7.757 31.842 1.00 50.06 95 ARG A O 1
ATOM 759 N N . SER A 1 96 ? -11.151 9.419 30.489 1.00 45.28 96 SER A N 1
ATOM 760 C CA . SER A 1 96 ? -10.682 10.506 31.352 1.00 45.28 96 SER A CA 1
ATOM 761 C C . SER A 1 96 ? -11.875 11.126 32.076 1.00 45.28 96 SER A C 1
ATOM 763 O O . SER A 1 96 ? -12.744 11.741 31.454 1.00 45.28 96 SER A O 1
ATOM 765 N N . THR A 1 97 ? -11.925 10.985 33.399 1.00 50.59 97 THR A N 1
ATOM 766 C CA . THR A 1 97 ? -12.575 11.984 34.248 1.00 50.59 97 THR A CA 1
ATOM 767 C C . THR A 1 97 ? -11.674 13.216 34.240 1.00 50.59 97 THR A C 1
ATOM 769 O O . THR A 1 97 ? -10.649 13.205 34.901 1.00 50.59 97 THR A O 1
ATOM 772 N N . GLU A 1 98 ? -12.074 14.233 33.474 1.00 55.06 98 GLU A N 1
ATOM 773 C CA . GLU A 1 98 ? -11.581 15.623 33.432 1.00 55.06 98 GLU A CA 1
ATOM 774 C C . GLU A 1 98 ? -11.031 16.105 32.071 1.00 55.06 98 GLU A C 1
ATOM 776 O O . GLU A 1 98 ? -10.123 15.541 31.467 1.00 55.06 98 GLU A O 1
ATOM 781 N N . ARG A 1 99 ? -11.698 17.187 31.631 1.00 47.88 99 ARG A N 1
ATOM 782 C CA . ARG A 1 99 ? -11.456 18.200 30.585 1.00 47.88 99 ARG A CA 1
ATOM 783 C C . ARG A 1 99 ? -10.940 17.744 29.210 1.00 47.88 99 ARG A C 1
ATOM 785 O O . ARG A 1 99 ? -9.760 17.554 28.961 1.00 47.88 99 ARG A O 1
ATOM 792 N N . LYS A 1 100 ? -11.909 17.726 28.287 1.00 43.97 100 LYS A N 1
ATOM 793 C CA . LYS A 1 100 ? -11.823 17.540 26.836 1.00 43.97 100 LYS A CA 1
ATOM 794 C C . LYS A 1 100 ? -10.777 18.453 26.183 1.00 43.97 100 LYS A C 1
ATOM 796 O O . LYS A 1 100 ? -10.999 19.656 26.064 1.00 43.97 100 LYS A O 1
ATOM 801 N N . HIS A 1 101 ? -9.719 17.854 25.653 1.00 42.81 101 HIS A N 1
ATOM 802 C CA . HIS A 1 101 ? -9.115 18.320 24.411 1.00 42.81 101 HIS A CA 1
ATOM 803 C C . HIS A 1 101 ? -9.502 17.294 23.347 1.00 42.81 101 HIS A C 1
ATOM 805 O O . HIS A 1 101 ? -9.027 16.160 23.359 1.00 42.81 101 HIS A O 1
ATOM 811 N N . GLN A 1 102 ? -10.487 17.645 22.524 1.00 43.16 102 GLN A N 1
ATOM 812 C CA . GLN A 1 102 ? -10.917 16.810 21.413 1.00 43.16 102 GLN A CA 1
ATOM 813 C C . GLN A 1 102 ? -9.862 16.974 20.323 1.00 43.16 102 GLN A C 1
ATOM 815 O O . GLN A 1 102 ? -9.843 17.989 19.640 1.00 43.16 102 GLN A O 1
ATOM 820 N N . VAL A 1 103 ? -8.940 16.014 20.229 1.00 51.28 103 VAL A N 1
ATOM 821 C CA . VAL A 1 103 ? -8.072 15.885 19.057 1.00 51.28 103 VAL A CA 1
ATOM 822 C C . VAL A 1 103 ? -9.006 15.677 17.871 1.00 51.28 103 VAL A C 1
ATOM 824 O O . VAL A 1 103 ? -9.887 14.817 17.939 1.00 51.28 103 VAL A O 1
ATOM 827 N N . ASP A 1 104 ? -8.886 16.521 16.850 1.00 49.25 104 ASP A N 1
ATOM 828 C CA . ASP A 1 104 ? -9.751 16.479 15.678 1.00 49.25 104 ASP A CA 1
ATOM 829 C C . ASP A 1 104 ? -9.808 15.048 15.135 1.00 49.25 104 ASP A C 1
ATOM 831 O O . ASP A 1 104 ? -8.793 14.475 14.739 1.00 49.25 104 ASP A O 1
ATOM 835 N N . ASN A 1 105 ? -11.006 14.458 15.143 1.00 55.50 105 ASN A N 1
ATOM 836 C CA . ASN A 1 105 ? -11.271 13.153 14.542 1.00 55.50 105 ASN A CA 1
ATOM 837 C C . ASN A 1 105 ? -11.244 13.332 13.021 1.00 55.50 105 ASN A C 1
ATOM 839 O O . ASN A 1 105 ? -12.286 13.361 12.362 1.00 55.50 105 ASN A O 1
ATOM 843 N N . ILE A 1 106 ? -10.047 13.534 12.464 1.00 61.41 106 ILE A N 1
ATOM 844 C CA . ILE A 1 106 ? -9.857 13.570 11.022 1.00 61.41 106 ILE A CA 1
ATOM 845 C C . ILE A 1 106 ? -10.207 12.166 10.519 1.00 61.41 106 ILE A C 1
ATOM 847 O O . ILE A 1 106 ? -9.596 11.187 10.946 1.00 61.41 106 ILE A O 1
ATOM 851 N N . PRO A 1 107 ? -11.208 12.040 9.641 1.00 68.94 107 PRO A N 1
ATOM 852 C CA . PRO A 1 107 ? -11.599 10.755 9.095 1.00 68.94 107 PRO A CA 1
ATOM 853 C C . PRO A 1 107 ? -10.467 10.231 8.212 1.00 68.94 107 PRO A C 1
ATOM 855 O O . PRO A 1 107 ? -10.191 10.785 7.145 1.00 68.94 107 PRO A O 1
ATOM 858 N N . THR A 1 108 ? -9.811 9.186 8.701 1.00 78.56 108 THR A N 1
ATOM 859 C CA . THR A 1 108 ? -8.781 8.420 7.999 1.00 78.56 108 THR A CA 1
ATOM 860 C C . THR A 1 108 ? -9.367 7.161 7.376 1.00 78.56 108 THR A C 1
ATOM 862 O O . THR A 1 108 ? -10.439 6.723 7.795 1.00 78.56 108 THR A O 1
ATOM 865 N N . SER A 1 109 ? -8.654 6.573 6.420 1.00 83.50 109 SER A N 1
ATOM 866 C CA . SER A 1 109 ? -8.926 5.297 5.759 1.00 83.50 109 SER A CA 1
ATOM 867 C C . SER A 1 109 ? -7.695 4.390 5.867 1.00 83.50 109 SER A C 1
ATOM 869 O O . SER A 1 109 ? -6.570 4.856 5.664 1.00 83.50 109 SER A O 1
ATOM 871 N N . ILE A 1 110 ? -7.900 3.107 6.171 1.00 84.00 110 ILE A N 1
ATOM 872 C CA . ILE A 1 110 ? -6.871 2.066 6.073 1.00 84.00 110 ILE A CA 1
ATOM 873 C C . ILE A 1 110 ? -6.916 1.502 4.654 1.00 84.00 110 ILE A C 1
ATOM 875 O O . ILE A 1 110 ? -7.983 1.136 4.150 1.00 84.00 110 ILE A O 1
ATOM 879 N N . VAL A 1 111 ? -5.754 1.453 4.013 1.00 86.56 111 VAL A N 1
ATOM 880 C CA . VAL A 1 111 ? -5.608 1.078 2.611 1.00 86.56 111 VAL A CA 1
ATOM 881 C C . VAL A 1 111 ? -4.455 0.091 2.468 1.00 86.56 111 VAL A C 1
ATOM 883 O O . VAL A 1 111 ? -3.424 0.236 3.126 1.00 86.56 111 VAL A O 1
ATOM 886 N N . SER A 1 112 ? -4.614 -0.900 1.595 1.00 88.81 112 SER A N 1
ATOM 887 C CA . SER A 1 112 ? -3.500 -1.708 1.108 1.00 88.81 112 SER A CA 1
ATOM 888 C C . SER A 1 112 ? -3.390 -1.665 -0.408 1.00 88.81 112 SER A C 1
ATOM 890 O O . SER A 1 112 ? -4.403 -1.574 -1.106 1.00 88.81 112 SER A O 1
ATOM 892 N N . PHE A 1 113 ? -2.153 -1.730 -0.897 1.00 84.81 113 PHE A N 1
ATOM 893 C CA . PHE A 1 113 ? -1.844 -1.936 -2.307 1.00 84.81 113 PHE A CA 1
ATOM 894 C C . PHE A 1 113 ? -1.193 -3.311 -2.469 1.00 84.81 113 PHE A C 1
ATOM 896 O O . PHE A 1 113 ? -0.335 -3.667 -1.659 1.00 84.81 113 PHE A O 1
ATOM 903 N N . LEU A 1 114 ? -1.659 -4.059 -3.468 1.00 81.50 114 LEU A N 1
ATOM 904 C CA . LEU A 1 114 ? -1.254 -5.422 -3.837 1.00 81.50 114 LEU A CA 1
ATOM 905 C C . LEU A 1 114 ? -0.852 -5.435 -5.303 1.00 81.50 114 LEU A C 1
ATOM 907 O O . LEU A 1 114 ? -1.709 -4.958 -6.083 1.00 81.50 114 LEU A O 1
#

Sequence (114 aa):
MDGVAMGSPLGPLLADIFVAKLERSKLSQTIEGLAHYSRYMDDIFCVTDRKHDIQQILNLFNEEHPSLEFTVKVETNDILAFLDAAVSRKELTYRSTERKHQVDNIPTSIVSFL

Foldseek 3Di:
DPPPPPPPPVPLVVLQVLVVVLCVPVCVVVCVQFPDWDDDRNKIKTKHFPVDDPVVVQVSQCVSDVPDHKDKDKDDPQWDDGDPDIDGDDDPPPPDPDDDPDPPPRDMIIMMID

Organism: NCBI:txid27848

Radius of gyration: 17.25 Å; chains: 1; bounding box: 30×38×58 Å

InterPro domains:
  IPR000477 Reverse transcriptase domain [PF00078] (3-73)
  IPR000477 Reverse transcriptase domain [PS50878] (1-114)

pLDDT: mean 75.42, std 15.2, range [36.59, 91.06]

Secondary structure (DSSP, 8-state):
-----TT-THHHHHHHHHHHHHHTTTTHHHHHHSSEEEEETTEEEEEEETTS-HHHHHHHHHTS-TT----EEE-BTTEEEETTEEEE--------SS---------EEEEEE-

=== Feature glossary ===
Legend for the data blocks above and below:

— What the protein is —

The amino-acid sequence is the protein's primary structure: the linear order of residues from the N-terminus to the C-terminus, written in one-letter code. Everything else here — the 3D coordinates, the secondary structure, the domain annotations — is ultimately a consequence of this string.

Functional annotations link the protein to curated databases. InterPro entries identify conserved domains and families by matching the sequence against member-database signatures (Pfam, PROSITE, CDD, …). Gene Ontology (GO) terms describe molecular function, biological process, and cellular component in a controlled vocabulary. CATH places the structure in a hierarchical fold classification (Class/Architecture/Topology/Homologous-superfamily). The organism is the source species.

— Where its atoms are —

Atomic coordinates in PDBx/mmCIF format — the same representation the Protein Data Bank distributes. Each line of the _atom_site loop places one backbone atom in Cartesian space (units: ångströms, origin: arbitrary).

The six renders are orthographic views along the three Cartesian axes in both directions. Representation (cartoon, sticks, or surface) and color scheme (sequence-rainbow or by-chain) vary across proteins so the training set covers all the common visualization conventions.

— Local backbone conformation —

Eight-state secondary structure (DSSP): H is the canonical α-helix, G the tighter 3₁₀-helix, I the wider π-helix; E/B are β-structure, T and S are turns and bends, and '-' is everything else. DSSP derives these from the pattern of main-chain N–H···O=C hydrogen bonds, not from the sequence.

Three-state secondary structure (P-SEA) collapses the eight DSSP classes into helix (a), strand (b), and coil (c). P-SEA assigns these from Cα geometry alone — distances and angles — without requiring backbone oxygens, so it works on any Cα trace.

φ (phi) and ψ (psi) are the two rotatable backbone dihedrals per residue: φ is the C(i-1)–N–Cα–C torsion, ψ is the N–Cα–C–N(i+1) torsion, both in degrees on (−180°, 180°]. α-helical residues cluster near (−60°, −45°); β-strand residues near (−120°, +130°). A Ramachandran plot is simply a scatter of (φ, ψ) for every residue.

— Global shape and packing —

The geometric summary reports three shape descriptors. Rg (radius of gyration) measures how spread out the Cα atoms are about their centre of mass; compact globular proteins have small Rg, elongated or unfolded ones large. Cα contacts (<8 Å, |i−j|>4) count long-range residue pairs in spatial proximity — high for tightly packed folds, near zero for rods or random coil. The bounding-box extents give the protein's footprint along x, y, z in Å.

SASA measures how much of the protein is reachable by solvent. It is computed by rolling a water-sized probe over the atomic surface and summing the exposed area (Å²). Per-residue SASA distinguishes core (buried, low SASA) from surface (exposed, high SASA) residues; total SASA is a whole-molecule size measure.

Plot images: a contact map (which residues are close in 3D, as an N×N binary image), a Ramachandran scatter (backbone torsion angles, revealing secondary-structure composition at a glance), and — for AlphaFold structures — a PAE heatmap (pairwise prediction confidence).

— Structural neighborhood —

A 3Di character summarizes, for each residue, the relative orientation of the Cα frame of its nearest spatial neighbor. Because it encodes fold topology rather than chemistry, 3Di alignments detect remote structural similarity that sequence alignment misses.

The Foldseek neighbor list gives the closest experimentally determined structures in the PDB, ranked by structural alignment. TM-score near 1 means near-identical fold; near 0.3 means only rough topology match. This is how one finds what a novel AlphaFold prediction most resembles in the solved-structure universe.

— Confidence and disorder —

For AlphaFold models, the B-factor field carries pLDDT — the model's own estimate of local accuracy on a 0–100 scale. Regions with pLDDT<50 should be treated as essentially unmodeled; they often correspond to intrinsically disordered segments.

Crystallographic B-factors measure how much each atom's electron density is smeared out, in Å². They rise in mobile loops and surface residues and fall in the buried interior. In AlphaFold models this column is repurposed to hold pLDDT instead.

Predicte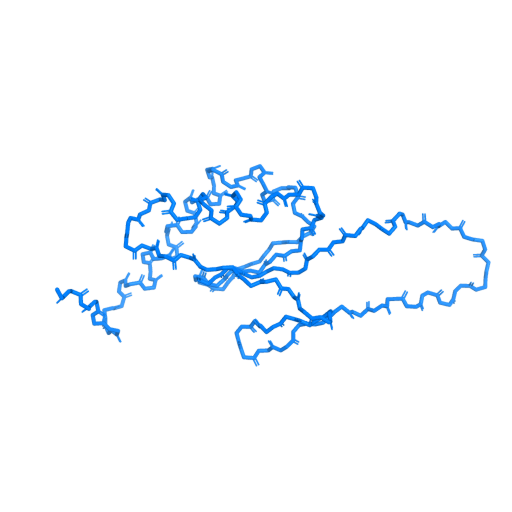d Aligned Error (PAE) is an AlphaFold confidence matrix: entry (i, j) is the expected error in the position of residue j, in ångströms, when the prediction is superimposed on the true structure at residue i. Low PAE within a block of residues means that block is internally rigid and well-predicted; high PAE between two blocks means their relative placement is uncertain even if each block individually is confident.